Protein AF-A0A2V8KAS1-F1 (afdb_monomer_lite)

pLDDT: mean 92.09, std 8.6, range [49.62, 98.44]

Structure (mmCIF, N/CA/C/O backbone):
data_AF-A0A2V8KAS1-F1
#
_entry.id   AF-A0A2V8KAS1-F1
#
loop_
_atom_site.group_PDB
_atom_site.id
_atom_site.type_symbol
_atom_site.label_atom_id
_atom_site.label_alt_id
_atom_site.label_comp_id
_atom_site.label_asym_id
_atom_site.label_entity_id
_atom_site.label_seq_id
_atom_site.pdbx_PDB_ins_code
_atom_site.Cartn_x
_atom_site.Cartn_y
_atom_site.Cartn_z
_atom_site.occupancy
_atom_site.B_iso_or_equiv
_atom_site.auth_seq_id
_atom_site.auth_comp_id
_atom_site.auth_asym_id
_atom_site.auth_atom_id
_atom_site.pdbx_PDB_model_num
ATOM 1 N N . LEU A 1 1 ? -14.970 17.713 14.824 1.00 49.62 1 LEU A N 1
ATOM 2 C CA . LEU A 1 1 ? -14.750 16.256 14.703 1.00 49.62 1 LEU A CA 1
ATOM 3 C C . LEU A 1 1 ? -14.891 15.636 16.084 1.00 49.62 1 LEU A C 1
ATOM 5 O O . LEU A 1 1 ? -14.066 15.927 16.939 1.00 49.62 1 LEU A O 1
ATOM 9 N N . LYS A 1 2 ? -15.976 14.905 16.353 1.00 56.81 2 LYS A N 1
ATOM 10 C CA . LYS A 1 2 ? -16.208 14.299 17.671 1.00 56.81 2 LYS A CA 1
ATOM 11 C C . LYS A 1 2 ? -15.658 12.870 17.652 1.00 56.81 2 LYS A C 1
ATOM 13 O O . LYS A 1 2 ? -16.239 12.015 17.001 1.00 56.81 2 LYS A O 1
ATOM 18 N N . ASP A 1 3 ? -14.544 12.690 18.356 1.00 82.12 3 ASP A N 1
ATOM 19 C CA . ASP A 1 3 ? -13.910 11.421 18.734 1.00 82.12 3 ASP A CA 1
ATOM 20 C C . ASP A 1 3 ? -13.271 10.575 17.597 1.00 82.12 3 ASP A C 1
ATOM 22 O O . ASP A 1 3 ? -13.917 9.693 17.020 1.00 82.12 3 ASP A O 1
ATOM 26 N N . PRO A 1 4 ? -11.981 10.812 17.270 1.00 78.38 4 PRO A N 1
ATOM 27 C CA . PRO A 1 4 ? -11.248 10.010 16.288 1.00 78.38 4 PRO A CA 1
ATOM 28 C C . PRO A 1 4 ? -11.065 8.545 16.713 1.00 78.38 4 PRO A C 1
ATOM 30 O O . PRO A 1 4 ? -10.928 7.683 15.845 1.00 78.38 4 PRO A O 1
ATOM 33 N N . GLU A 1 5 ? -11.103 8.239 18.013 1.00 84.31 5 GLU A N 1
ATOM 34 C CA . GLU A 1 5 ? -11.006 6.864 18.510 1.00 84.31 5 GLU A CA 1
ATOM 35 C C . GLU A 1 5 ? -12.293 6.091 18.224 1.00 84.31 5 GLU A C 1
ATOM 37 O O . GLU A 1 5 ? -12.274 4.935 17.802 1.00 84.31 5 GLU A O 1
ATOM 42 N N . ARG A 1 6 ? -13.444 6.749 18.352 1.00 88.75 6 ARG A N 1
ATOM 43 C CA . ARG A 1 6 ? -14.717 6.139 17.967 1.00 88.75 6 ARG A CA 1
ATOM 44 C C . ARG A 1 6 ? -14.834 5.939 16.457 1.00 88.75 6 ARG A C 1
ATOM 46 O O . ARG A 1 6 ? -15.358 4.916 16.017 1.00 88.75 6 ARG A O 1
ATOM 53 N N . ALA A 1 7 ? -14.319 6.881 15.667 1.00 90.00 7 ALA A N 1
ATOM 54 C CA . ALA A 1 7 ? -14.293 6.758 14.212 1.00 90.00 7 ALA A CA 1
ATOM 55 C C . ALA A 1 7 ? -13.442 5.559 13.762 1.00 90.00 7 ALA A C 1
ATOM 57 O O . ALA A 1 7 ? -13.903 4.758 12.949 1.00 90.00 7 ALA A O 1
ATOM 58 N N . ILE A 1 8 ? -12.242 5.378 14.333 1.00 94.06 8 ILE A N 1
ATOM 59 C CA . ILE A 1 8 ? -11.385 4.245 13.965 1.00 94.06 8 ILE A CA 1
ATOM 60 C C . ILE A 1 8 ? -12.030 2.899 14.317 1.00 94.06 8 ILE A C 1
ATOM 62 O O . ILE A 1 8 ? -11.915 1.964 13.532 1.00 94.06 8 ILE A O 1
ATOM 66 N N . GLN A 1 9 ? -12.776 2.789 15.422 1.00 94.31 9 GLN A N 1
ATOM 67 C CA . GLN A 1 9 ? -13.483 1.544 15.762 1.00 94.31 9 GLN A CA 1
ATOM 68 C C . GLN A 1 9 ? -14.560 1.179 14.730 1.00 94.31 9 GLN A C 1
ATOM 70 O O . GLN A 1 9 ? -14.667 0.018 14.332 1.00 94.31 9 GLN A O 1
ATOM 75 N N . LEU A 1 10 ? -15.322 2.164 14.244 1.00 95.75 10 LEU A N 1
ATOM 76 C CA . LEU A 1 10 ? -16.313 1.947 13.185 1.00 95.75 10 LEU A CA 1
ATOM 77 C C . LEU A 1 10 ? -15.648 1.536 11.866 1.00 95.75 10 LEU A C 1
ATOM 79 O O . LEU A 1 10 ? -16.114 0.605 11.205 1.00 95.75 10 LEU A O 1
ATOM 83 N N . PHE A 1 11 ? -14.531 2.175 11.507 1.00 96.88 11 PHE A N 1
ATOM 84 C CA . PHE A 1 11 ? -13.775 1.785 10.320 1.00 96.88 11 PHE A CA 1
ATOM 85 C C . PHE A 1 11 ? -13.161 0.389 10.454 1.00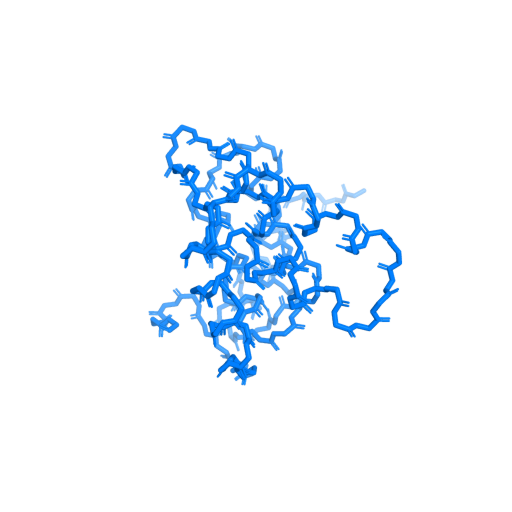 96.88 11 PHE A C 1
ATOM 87 O O . PHE A 1 11 ? -13.221 -0.370 9.494 1.00 96.88 11 PHE A O 1
ATOM 94 N N . LYS A 1 12 ? -12.661 -0.012 11.631 1.00 96.75 12 LYS A N 1
ATOM 95 C CA . LYS A 1 12 ? -12.182 -1.387 11.858 1.00 96.75 12 LYS A CA 1
ATOM 96 C C . LYS A 1 12 ? -13.307 -2.404 11.677 1.00 96.75 12 LYS A C 1
ATOM 98 O O . LYS A 1 12 ? -13.121 -3.376 10.956 1.00 96.75 12 LYS A O 1
ATOM 103 N N . ALA A 1 13 ? -14.487 -2.152 12.245 1.00 96.62 13 ALA A N 1
ATOM 104 C CA . ALA A 1 13 ? -15.636 -3.047 12.100 1.00 96.62 13 ALA A CA 1
ATOM 105 C C . ALA A 1 13 ? -16.103 -3.198 10.638 1.00 96.62 13 ALA A C 1
ATOM 107 O O . ALA A 1 13 ? -16.447 -4.299 10.206 1.00 96.62 13 ALA A O 1
ATOM 108 N N . SER A 1 14 ? -16.102 -2.105 9.868 1.00 97.31 14 SER A N 1
ATOM 109 C CA . SER A 1 14 ? -16.427 -2.127 8.435 1.00 97.31 14 SER A CA 1
ATOM 110 C C . SER A 1 14 ? -15.323 -2.803 7.610 1.00 97.31 14 SER A C 1
ATOM 112 O O . SER A 1 14 ? -15.583 -3.664 6.771 1.00 97.31 14 SER A O 1
ATOM 114 N N . GLY A 1 15 ? -14.062 -2.474 7.887 1.00 97.12 15 GLY A N 1
ATOM 115 C CA . GLY A 1 15 ? -12.914 -3.007 7.167 1.00 97.12 15 GLY A CA 1
ATOM 116 C C . GLY A 1 15 ? -12.689 -4.505 7.402 1.00 97.12 15 GLY A C 1
ATOM 117 O O . GLY A 1 15 ? -12.310 -5.207 6.466 1.00 97.12 15 GLY A O 1
ATOM 118 N N . SER A 1 16 ? -13.000 -5.024 8.595 1.00 96.88 16 SER A N 1
ATOM 119 C CA . SER A 1 16 ? -13.017 -6.470 8.883 1.00 96.88 16 SER A CA 1
ATOM 120 C C . SER A 1 16 ? -14.071 -7.237 8.075 1.00 96.88 16 SER A C 1
ATOM 122 O O . SER A 1 16 ? -13.983 -8.451 7.936 1.00 96.88 16 SER A O 1
ATOM 124 N N . GLN A 1 17 ? -15.055 -6.546 7.496 1.00 96.44 17 GLN A N 1
ATOM 125 C CA . GLN A 1 17 ? -16.031 -7.133 6.573 1.00 96.44 17 GLN A CA 1
ATOM 126 C C . GLN A 1 17 ? -15.617 -6.987 5.101 1.00 96.44 17 GLN A C 1
ATOM 128 O O . GLN A 1 17 ? -16.409 -7.286 4.212 1.00 96.44 17 GLN A O 1
ATOM 133 N N . GLY A 1 18 ? -14.385 -6.543 4.832 1.00 96.81 18 GLY A N 1
ATOM 134 C CA . GLY A 1 18 ? -13.853 -6.420 3.476 1.00 96.81 18 GLY A CA 1
ATOM 135 C C . GLY A 1 18 ? -14.079 -5.053 2.829 1.00 96.81 18 GLY A C 1
ATOM 136 O O . GLY A 1 18 ? -13.823 -4.907 1.642 1.00 96.81 18 GLY A O 1
ATOM 137 N N . ASN A 1 19 ? -14.543 -4.033 3.559 1.00 98.06 19 ASN A N 1
ATOM 138 C CA . ASN A 1 19 ? -14.726 -2.700 2.979 1.00 98.06 19 ASN A CA 1
ATOM 139 C C . ASN A 1 19 ? -13.369 -2.011 2.713 1.00 98.06 19 ASN A C 1
ATOM 141 O O . ASN A 1 19 ? -12.677 -1.620 3.656 1.00 98.06 19 ASN A O 1
ATOM 145 N N . ALA A 1 20 ? -13.003 -1.850 1.437 1.00 97.69 20 ALA A N 1
ATOM 146 C CA . ALA A 1 20 ? -11.707 -1.306 1.020 1.00 97.69 20 ALA A CA 1
ATOM 147 C C . ALA A 1 20 ? -11.445 0.130 1.511 1.00 97.69 20 ALA A C 1
ATOM 149 O O . ALA A 1 20 ? -10.327 0.427 1.939 1.00 97.69 20 ALA A O 1
ATOM 150 N N . ASP A 1 21 ? -12.454 1.004 1.500 1.00 97.75 21 ASP A N 1
ATOM 151 C CA . ASP A 1 21 ? -12.312 2.396 1.947 1.00 97.75 21 ASP A CA 1
ATOM 152 C C . ASP A 1 21 ? -12.056 2.456 3.453 1.00 97.75 21 ASP A C 1
ATOM 154 O O . ASP A 1 21 ? -11.146 3.135 3.926 1.00 97.75 21 ASP A O 1
ATOM 158 N N . ALA A 1 22 ? -12.811 1.679 4.227 1.00 97.81 22 ALA A N 1
ATOM 159 C CA . ALA A 1 22 ? -12.614 1.565 5.662 1.00 97.81 22 ALA A CA 1
ATOM 160 C C . ALA A 1 22 ? -11.229 0.993 5.990 1.00 97.81 22 ALA A C 1
ATOM 162 O O . ALA A 1 22 ? -10.554 1.508 6.876 1.00 97.81 22 ALA A O 1
ATOM 163 N N . GLN A 1 23 ? -10.763 -0.014 5.246 1.00 98.44 23 GLN A N 1
ATOM 164 C CA . GLN A 1 23 ? -9.403 -0.538 5.389 1.00 98.44 23 GLN A CA 1
ATOM 165 C C . GLN A 1 23 ? -8.339 0.524 5.087 1.00 98.44 23 GLN A C 1
ATOM 167 O O . GLN A 1 23 ? -7.365 0.631 5.832 1.00 98.44 23 GLN A O 1
ATOM 172 N N . PHE A 1 24 ? -8.536 1.350 4.055 1.00 98.31 24 PHE A N 1
ATOM 173 C CA . PHE A 1 24 ? -7.656 2.482 3.763 1.00 98.31 24 PHE A CA 1
ATOM 174 C C . PHE A 1 24 ? -7.627 3.495 4.917 1.00 98.31 24 PHE A C 1
ATOM 176 O O . PHE A 1 24 ? -6.549 3.911 5.355 1.00 98.31 24 PHE A O 1
ATOM 183 N N . TYR A 1 25 ? -8.789 3.862 5.462 1.00 97.56 25 TYR A N 1
ATOM 184 C CA . TYR A 1 25 ? -8.871 4.773 6.605 1.00 97.56 25 TYR A CA 1
ATOM 185 C C . TYR A 1 25 ? -8.204 4.199 7.856 1.00 97.56 25 TYR A C 1
ATOM 187 O O . TYR A 1 25 ? -7.494 4.923 8.553 1.00 97.56 25 TYR A O 1
ATOM 195 N N . VAL A 1 26 ? -8.363 2.900 8.128 1.00 97.50 26 VAL A N 1
ATOM 196 C CA . VAL A 1 26 ? -7.668 2.251 9.247 1.00 97.50 26 VAL A CA 1
ATOM 197 C C . VAL A 1 26 ? -6.160 2.250 9.016 1.00 97.50 26 VAL A C 1
ATOM 199 O O . VAL A 1 26 ? -5.393 2.642 9.895 1.00 97.50 26 VAL A O 1
ATOM 202 N N . GLY A 1 27 ? -5.729 1.852 7.823 1.00 97.25 27 GLY A N 1
ATOM 203 C CA . GLY A 1 27 ? -4.319 1.763 7.479 1.00 97.25 27 GLY A CA 1
ATOM 204 C C . GLY A 1 27 ? -3.601 3.110 7.546 1.00 97.25 27 GLY A C 1
ATOM 205 O O . GLY A 1 27 ? -2.556 3.224 8.186 1.00 97.25 27 GLY A O 1
ATOM 206 N N . SER A 1 28 ? -4.195 4.157 6.969 1.00 96.56 28 SER A N 1
ATOM 207 C CA . SER A 1 28 ? -3.657 5.523 7.026 1.00 96.56 28 SER A CA 1
ATOM 208 C C . SER A 1 28 ? -3.613 6.081 8.452 1.00 96.56 28 SER A C 1
ATOM 210 O O . SER A 1 28 ? -2.631 6.730 8.817 1.00 96.56 28 SER A O 1
ATOM 212 N N . TYR A 1 29 ? -4.618 5.778 9.282 1.00 95.62 29 TYR A N 1
ATOM 213 C CA . TYR A 1 29 ? -4.674 6.205 10.683 1.00 95.62 29 TYR A CA 1
ATOM 214 C C . TYR A 1 29 ? -3.518 5.661 11.530 1.00 95.62 29 TYR A C 1
ATOM 216 O O . TYR A 1 29 ? -3.036 6.357 12.425 1.00 95.62 29 TYR A O 1
ATOM 224 N N . TYR A 1 30 ? -3.068 4.433 11.266 1.00 95.31 30 TYR A N 1
ATOM 225 C CA . TYR A 1 30 ? -1.930 3.843 11.972 1.00 95.31 30 TYR A CA 1
ATOM 226 C C . TYR A 1 30 ? -0.581 4.211 11.336 1.00 95.31 30 TYR A C 1
ATOM 228 O O . TYR A 1 30 ? 0.373 4.489 12.069 1.00 95.31 30 TYR A O 1
ATOM 236 N N . LEU A 1 31 ? -0.508 4.270 10.000 1.00 94.19 31 LEU A N 1
ATOM 237 C CA . LEU A 1 31 ? 0.738 4.490 9.262 1.00 94.19 31 LEU A CA 1
ATOM 238 C C . LEU A 1 31 ? 1.214 5.951 9.275 1.00 94.19 31 LEU A C 1
ATOM 240 O O . LEU A 1 31 ? 2.365 6.201 9.612 1.00 94.19 31 LEU A O 1
ATOM 244 N N . LEU A 1 32 ? 0.372 6.918 8.894 1.00 90.44 32 LEU A N 1
ATOM 245 C CA . LEU A 1 32 ? 0.795 8.313 8.676 1.00 90.44 32 LEU A CA 1
ATOM 246 C C . LEU A 1 32 ? 1.313 9.020 9.943 1.00 90.44 32 LEU A C 1
ATOM 248 O O . LEU A 1 32 ? 2.306 9.740 9.844 1.00 90.44 32 LEU A O 1
ATOM 252 N N . PRO A 1 33 ? 0.718 8.817 11.137 1.00 91.50 33 PRO A N 1
ATOM 253 C CA . PRO A 1 33 ? 1.296 9.308 12.386 1.00 91.50 33 PRO A CA 1
ATOM 254 C C . PRO A 1 33 ? 2.341 8.353 12.991 1.00 91.50 33 PRO A C 1
ATOM 256 O O . PRO A 1 33 ? 2.729 8.555 14.139 1.00 91.50 33 PRO A O 1
ATOM 259 N N . LEU A 1 34 ? 2.759 7.304 12.265 1.00 88.44 34 LEU A N 1
ATOM 260 C CA . LEU A 1 34 ? 3.715 6.279 12.708 1.00 88.44 34 LEU A CA 1
ATOM 261 C C . LEU A 1 34 ? 3.353 5.654 14.067 1.00 88.44 34 LEU A C 1
ATOM 263 O O . LEU A 1 34 ? 4.224 5.371 14.887 1.00 88.44 34 LEU A O 1
ATOM 267 N N . ARG A 1 35 ? 2.055 5.449 14.316 1.00 88.81 35 ARG A N 1
ATOM 268 C CA . ARG A 1 35 ? 1.551 4.855 15.566 1.00 88.81 35 ARG A CA 1
ATOM 269 C C . ARG A 1 35 ? 1.824 3.363 15.621 1.00 88.81 35 ARG A C 1
ATOM 271 O O . ARG A 1 35 ? 2.273 2.858 16.640 1.00 88.81 35 ARG A O 1
ATOM 278 N N . ASP A 1 36 ? 1.522 2.690 14.517 1.00 94.69 36 ASP A N 1
ATOM 279 C CA . ASP A 1 36 ? 1.806 1.278 14.304 1.00 94.69 36 ASP A CA 1
ATOM 280 C C . ASP A 1 36 ? 1.964 1.050 12.799 1.00 94.69 36 ASP A C 1
ATOM 282 O O . ASP A 1 36 ? 0.998 0.915 12.046 1.00 94.69 36 ASP A O 1
ATOM 286 N N . VAL A 1 37 ? 3.210 1.100 12.338 1.00 94.94 37 VAL A N 1
ATOM 287 C CA . VAL A 1 37 ? 3.529 1.018 10.909 1.00 94.94 37 VAL A CA 1
ATOM 288 C C . VAL A 1 37 ? 3.124 -0.335 10.329 1.00 94.94 37 VAL A C 1
ATOM 290 O O . VAL A 1 37 ? 2.633 -0.389 9.202 1.00 94.94 37 VAL A O 1
ATOM 293 N N . LEU A 1 38 ? 3.322 -1.420 11.080 1.00 94.81 38 LEU A N 1
ATOM 294 C CA . LEU A 1 38 ? 3.039 -2.771 10.607 1.00 94.81 38 LEU A CA 1
ATOM 295 C C . LEU A 1 38 ? 1.541 -3.016 10.488 1.00 94.81 38 LEU A C 1
ATOM 297 O O . LEU A 1 38 ? 1.086 -3.509 9.454 1.00 94.81 38 LEU A O 1
ATOM 301 N N . GLU A 1 39 ? 0.773 -2.624 11.503 1.00 95.00 39 GLU A N 1
ATOM 302 C CA . GLU A 1 39 ? -0.684 -2.695 11.443 1.00 95.00 39 GLU A CA 1
ATOM 303 C C . GLU A 1 39 ? -1.201 -1.802 10.306 1.00 95.00 39 GLU A C 1
ATOM 305 O O . GLU A 1 39 ? -1.966 -2.256 9.456 1.00 95.00 39 GLU A O 1
ATOM 310 N N . GLY A 1 40 ? -0.708 -0.564 10.201 1.00 96.56 40 GLY A N 1
ATOM 311 C CA . GLY A 1 40 ? -1.069 0.347 9.116 1.00 96.56 40 GLY A CA 1
ATOM 312 C C . GLY A 1 40 ? -0.820 -0.247 7.726 1.00 96.56 40 GLY A C 1
ATOM 313 O O . GLY A 1 40 ? -1.718 -0.264 6.881 1.00 96.56 40 GLY A O 1
ATOM 314 N N . ALA A 1 41 ? 0.368 -0.813 7.502 1.00 96.56 41 ALA A N 1
ATOM 315 C CA . ALA A 1 41 ? 0.734 -1.459 6.245 1.00 96.56 41 ALA A CA 1
ATOM 316 C C . ALA A 1 41 ? -0.110 -2.710 5.951 1.00 96.56 41 ALA A C 1
ATOM 318 O O . ALA A 1 41 ? -0.439 -2.964 4.793 1.00 96.56 41 ALA A O 1
ATOM 319 N N . LYS A 1 42 ? -0.501 -3.478 6.976 1.00 96.38 42 LYS A N 1
ATOM 320 C CA . LYS A 1 42 ? -1.393 -4.638 6.831 1.00 96.38 42 LYS A CA 1
ATOM 321 C C . LYS A 1 42 ? -2.772 -4.222 6.315 1.00 96.38 42 LYS A C 1
ATOM 323 O O . LYS A 1 42 ? -3.265 -4.813 5.357 1.00 96.38 42 LYS A O 1
ATOM 328 N N . TRP A 1 43 ? -3.372 -3.196 6.914 1.00 98.12 43 TRP A N 1
ATOM 329 C CA . TRP A 1 43 ? -4.675 -2.672 6.492 1.00 98.12 43 TRP A CA 1
ATOM 330 C C . TRP A 1 43 ? -4.622 -2.022 5.106 1.00 98.12 43 TRP A C 1
ATOM 332 O O . TRP A 1 43 ? -5.500 -2.258 4.277 1.00 98.12 43 TRP A O 1
ATOM 342 N N . LEU A 1 44 ? -3.559 -1.268 4.809 1.00 98.06 44 LEU A N 1
ATOM 343 C CA . LEU A 1 44 ? -3.358 -0.723 3.466 1.00 98.06 44 LEU A CA 1
ATOM 344 C C . LEU A 1 44 ? -3.163 -1.818 2.425 1.00 98.06 44 LEU A C 1
ATOM 346 O O . LEU A 1 44 ? -3.679 -1.680 1.324 1.00 98.06 44 LEU A O 1
ATOM 350 N N . ARG A 1 45 ? -2.471 -2.913 2.758 1.00 97.94 45 ARG A N 1
ATOM 351 C CA . ARG A 1 45 ? -2.298 -4.041 1.839 1.00 97.94 45 ARG A CA 1
ATOM 352 C C . ARG A 1 45 ? -3.628 -4.635 1.413 1.00 97.94 45 ARG A C 1
ATOM 354 O O . ARG A 1 45 ? -3.837 -4.786 0.218 1.00 97.94 45 ARG A O 1
ATOM 361 N N . VAL A 1 46 ? -4.535 -4.929 2.341 1.00 98.12 46 VAL A N 1
ATOM 362 C CA . VAL A 1 46 ? -5.833 -5.500 1.949 1.00 98.12 46 VAL A CA 1
ATOM 363 C C . VAL A 1 46 ? -6.684 -4.518 1.141 1.00 98.12 46 VAL A C 1
ATOM 365 O O . VAL A 1 46 ? -7.306 -4.928 0.169 1.00 98.12 46 VAL A O 1
ATOM 368 N N . SER A 1 47 ? -6.620 -3.216 1.431 1.00 98.44 47 SER A N 1
ATOM 369 C CA . SER A 1 47 ? -7.281 -2.192 0.608 1.00 98.44 47 SER A CA 1
ATOM 370 C C . SER A 1 47 ? -6.658 -2.072 -0.797 1.00 98.44 47 SER A C 1
ATOM 372 O O . SER A 1 47 ? -7.363 -2.006 -1.807 1.00 98.44 47 SER A O 1
ATOM 374 N N . ALA A 1 48 ? -5.327 -2.115 -0.887 1.00 98.19 48 ALA A N 1
ATOM 375 C CA . ALA A 1 48 ? -4.577 -2.045 -2.139 1.00 98.19 48 ALA A CA 1
ATOM 376 C C . ALA A 1 48 ? -4.830 -3.268 -3.036 1.00 98.19 48 ALA A C 1
ATOM 378 O O . ALA A 1 48 ? -5.009 -3.119 -4.246 1.00 98.19 48 ALA A O 1
ATOM 379 N N . GLU A 1 49 ? -4.918 -4.461 -2.441 1.00 98.00 49 GLU A N 1
ATOM 380 C CA . GLU A 1 49 ? -5.286 -5.718 -3.108 1.00 98.00 49 GLU A CA 1
ATOM 381 C C . GLU A 1 49 ? -6.728 -5.710 -3.629 1.00 98.00 49 GLU A C 1
ATOM 383 O O . GLU A 1 49 ? -7.039 -6.413 -4.587 1.00 98.00 49 GLU A O 1
ATOM 388 N N . GLN A 1 50 ? -7.610 -4.886 -3.064 1.00 97.69 50 GLN A N 1
ATOM 389 C CA . GLN A 1 50 ? -8.955 -4.656 -3.600 1.00 97.69 50 GLN A CA 1
ATOM 390 C C . GLN A 1 50 ? -8.989 -3.653 -4.759 1.00 97.69 50 GLN A C 1
ATOM 392 O O . GLN A 1 50 ? -10.007 -3.547 -5.440 1.00 97.69 50 GLN A O 1
ATOM 397 N N . GLY A 1 51 ? -7.884 -2.949 -5.018 1.00 96.44 51 GLY A N 1
ATOM 398 C CA . GLY A 1 51 ? -7.783 -1.951 -6.080 1.00 96.44 51 GLY A CA 1
ATOM 399 C C . GLY A 1 51 ? -7.971 -0.506 -5.633 1.00 96.44 51 GLY A C 1
ATOM 400 O O . GLY A 1 51 ? -8.177 0.350 -6.486 1.00 96.44 51 GLY A O 1
ATOM 401 N N . SER A 1 52 ? -7.890 -0.207 -4.332 1.00 96.81 52 SER A N 1
ATOM 402 C CA . SER A 1 52 ? -7.869 1.186 -3.873 1.00 96.81 52 SER A CA 1
ATOM 403 C C . SER A 1 52 ? -6.582 1.881 -4.329 1.00 96.81 52 SER A C 1
ATOM 405 O O . SER A 1 52 ? -5.499 1.597 -3.812 1.00 96.81 52 SER A O 1
ATOM 407 N N . THR A 1 53 ? -6.700 2.812 -5.279 1.00 95.25 53 THR A N 1
ATOM 408 C CA . THR A 1 53 ? -5.581 3.602 -5.822 1.00 95.25 53 THR A CA 1
ATOM 409 C C . THR A 1 53 ? -4.812 4.342 -4.725 1.00 95.25 53 THR A C 1
ATOM 411 O O . THR A 1 53 ? -3.579 4.335 -4.716 1.00 95.25 53 THR A O 1
ATOM 414 N N . ASP A 1 54 ? -5.517 4.922 -3.750 1.00 94.81 54 ASP A N 1
ATOM 415 C CA . ASP A 1 54 ? -4.892 5.645 -2.637 1.00 94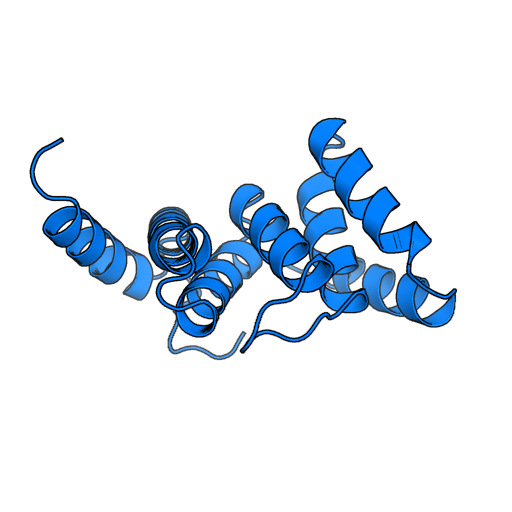.81 54 ASP A CA 1
ATOM 416 C C . ASP A 1 54 ? -4.133 4.707 -1.691 1.00 94.81 54 ASP A C 1
ATOM 418 O O . ASP A 1 54 ? -3.033 5.036 -1.235 1.00 94.81 54 ASP A O 1
ATOM 422 N N . ALA A 1 55 ? -4.669 3.510 -1.431 1.00 97.38 55 ALA A N 1
ATOM 423 C CA . ALA A 1 55 ? -3.97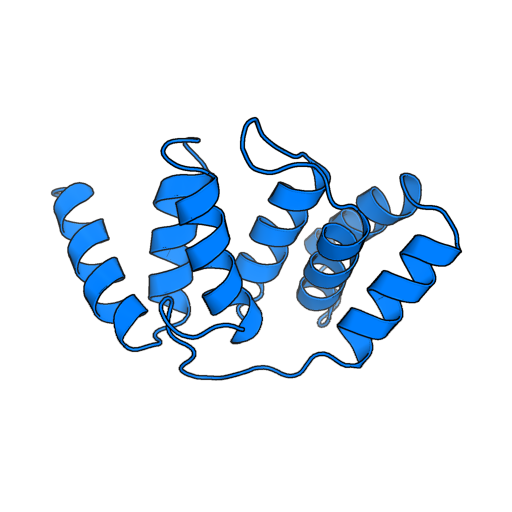1 2.507 -0.636 1.00 97.38 55 ALA A CA 1
ATOM 424 C C . ALA A 1 55 ? -2.736 1.960 -1.361 1.00 97.38 55 ALA A C 1
ATOM 426 O O . ALA A 1 55 ? -1.684 1.815 -0.738 1.00 97.38 55 ALA A O 1
ATOM 427 N N . GLN A 1 56 ? -2.835 1.705 -2.670 1.00 97.69 56 GLN A N 1
ATOM 428 C CA . GLN A 1 56 ? -1.703 1.297 -3.506 1.00 97.69 56 GLN A CA 1
ATOM 429 C C . GLN A 1 56 ? -0.598 2.359 -3.476 1.00 97.69 56 GLN A C 1
ATOM 431 O O . GLN A 1 56 ? 0.563 2.044 -3.215 1.00 97.69 56 GLN A O 1
ATOM 436 N N . TRP A 1 57 ? -0.949 3.635 -3.651 1.00 95.81 57 TRP A N 1
ATOM 437 C CA . TRP A 1 57 ? 0.024 4.719 -3.578 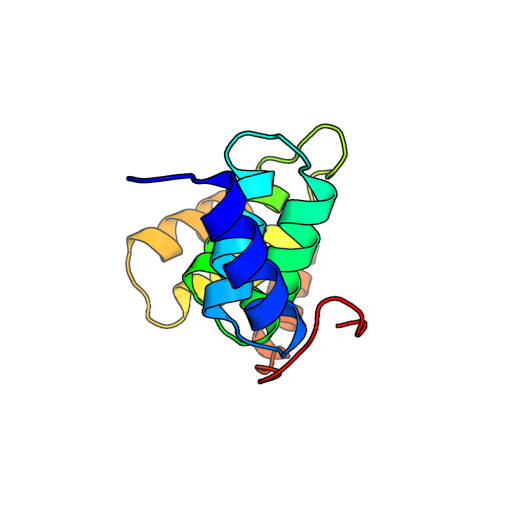1.00 95.81 57 TRP A CA 1
ATOM 438 C C . TRP A 1 57 ? 0.700 4.802 -2.205 1.00 95.81 57 TRP A C 1
ATOM 440 O O . TRP A 1 57 ? 1.932 4.834 -2.121 1.00 95.81 57 TRP A O 1
ATOM 450 N N . LEU A 1 58 ? -0.088 4.804 -1.127 1.00 96.50 58 LEU A N 1
ATOM 451 C CA . LEU A 1 58 ? 0.433 4.988 0.225 1.00 96.50 58 LEU A CA 1
ATOM 452 C C . LEU A 1 58 ? 1.292 3.798 0.678 1.00 96.50 58 LEU A C 1
ATOM 454 O O . LEU A 1 58 ? 2.358 3.994 1.262 1.00 96.50 58 LEU A O 1
ATOM 458 N N . LEU A 1 59 ? 0.874 2.572 0.358 1.00 97.38 59 LEU A N 1
ATOM 459 C CA . LEU A 1 59 ? 1.653 1.364 0.626 1.00 97.38 59 LEU A CA 1
ATOM 460 C C . LEU A 1 59 ? 2.955 1.346 -0.181 1.00 97.38 59 LEU A C 1
ATOM 462 O O . LEU A 1 59 ? 4.013 1.013 0.353 1.00 97.38 59 LEU A O 1
ATOM 466 N N . GLY A 1 60 ? 2.893 1.747 -1.452 1.00 96.69 60 GLY A N 1
ATOM 467 C CA . GLY A 1 60 ? 4.069 1.867 -2.302 1.00 96.69 60 GLY A CA 1
ATOM 468 C C . GLY A 1 60 ? 5.082 2.875 -1.755 1.00 96.69 60 GLY A C 1
ATOM 469 O O . GLY A 1 60 ? 6.275 2.579 -1.679 1.00 96.69 60 GLY A O 1
ATOM 470 N N . LYS A 1 61 ? 4.607 4.033 -1.280 1.00 95.19 61 LYS A N 1
ATOM 471 C CA . LYS A 1 61 ? 5.442 5.022 -0.585 1.00 95.19 61 LYS A CA 1
ATOM 472 C C . LYS A 1 61 ? 6.069 4.468 0.693 1.00 95.19 61 LYS A C 1
ATOM 474 O O . LYS A 1 61 ? 7.268 4.649 0.897 1.00 95.19 61 LYS A O 1
ATOM 479 N N . ALA A 1 62 ? 5.290 3.763 1.514 1.00 95.88 62 ALA A N 1
ATOM 480 C CA . ALA A 1 62 ? 5.778 3.166 2.755 1.00 95.88 62 ALA A CA 1
ATOM 481 C C . ALA A 1 62 ? 6.928 2.176 2.498 1.00 95.88 62 ALA A C 1
ATOM 483 O O . ALA A 1 62 ? 7.931 2.197 3.208 1.00 95.88 62 ALA A O 1
ATOM 484 N N . TYR A 1 63 ? 6.827 1.367 1.438 1.00 96.75 63 TYR A N 1
ATOM 485 C CA . TYR A 1 63 ? 7.903 0.466 1.018 1.00 96.75 63 TYR A CA 1
ATOM 486 C C . TYR A 1 63 ? 9.114 1.176 0.411 1.00 96.75 63 TYR A C 1
ATOM 488 O O . TYR A 1 63 ? 10.231 0.673 0.531 1.00 96.75 63 TYR A O 1
ATOM 496 N N . LEU A 1 64 ? 8.921 2.324 -0.239 1.00 93.94 64 LEU A N 1
ATOM 497 C CA . LEU A 1 64 ? 10.020 3.097 -0.816 1.00 93.94 64 LEU A CA 1
ATOM 498 C C . LEU A 1 64 ? 10.854 3.787 0.269 1.00 93.94 64 LEU A C 1
ATOM 500 O O . LEU A 1 64 ? 12.084 3.765 0.235 1.00 93.94 64 LEU A O 1
ATOM 504 N N . GLU A 1 65 ? 10.175 4.414 1.226 1.00 92.44 65 GLU A N 1
ATOM 505 C CA . GLU A 1 65 ? 10.796 5.187 2.302 1.00 92.44 65 GLU A CA 1
ATOM 506 C C . GLU A 1 65 ? 11.340 4.266 3.400 1.00 92.44 65 GLU A C 1
ATOM 508 O O . GLU A 1 65 ? 12.449 4.489 3.903 1.00 92.44 65 GLU A O 1
ATOM 513 N N . GLY A 1 66 ? 10.611 3.185 3.691 1.00 92.69 66 GLY A N 1
ATOM 514 C CA . GLY A 1 66 ? 10.855 2.299 4.819 1.00 92.69 66 GLY A CA 1
ATOM 515 C C . GLY A 1 66 ? 10.567 2.976 6.161 1.00 92.69 66 GLY A C 1
ATOM 516 O O . GLY A 1 66 ? 10.440 4.193 6.275 1.00 92.69 66 GLY A O 1
ATOM 517 N N . ALA A 1 67 ? 10.487 2.170 7.208 1.00 91.44 67 ALA A N 1
ATOM 518 C CA . ALA A 1 67 ? 10.342 2.596 8.592 1.00 91.44 67 ALA A CA 1
ATOM 519 C C . ALA A 1 67 ? 10.958 1.536 9.517 1.00 91.44 67 ALA A C 1
ATOM 521 O O . ALA A 1 67 ? 11.359 0.466 9.060 1.00 91.44 67 ALA A O 1
ATOM 522 N N . LYS A 1 68 ? 11.029 1.829 10.823 1.00 83.56 68 LYS A N 1
ATOM 523 C CA . LYS A 1 68 ? 11.683 0.972 11.829 1.00 83.56 68 LYS A CA 1
ATOM 524 C C . LYS A 1 68 ? 11.303 -0.511 11.702 1.00 83.56 68 LYS A C 1
ATOM 526 O O . LYS A 1 68 ? 12.190 -1.355 11.672 1.00 83.56 68 LYS A O 1
ATOM 531 N N . ASP A 1 69 ? 10.008 -0.792 11.570 1.00 89.81 69 ASP A N 1
ATOM 532 C CA . ASP A 1 69 ? 9.465 -2.155 11.514 1.00 89.81 69 ASP A CA 1
ATOM 533 C C . ASP A 1 69 ? 8.966 -2.547 10.110 1.00 89.81 69 ASP A C 1
ATOM 535 O O . ASP A 1 69 ? 8.425 -3.630 9.916 1.00 89.81 69 ASP A O 1
ATOM 539 N N . LEU A 1 70 ? 9.174 -1.687 9.108 1.00 95.12 70 LEU A N 1
ATOM 540 C CA . LEU A 1 70 ? 8.828 -1.939 7.709 1.00 95.12 70 LEU A CA 1
ATOM 541 C C . LEU A 1 70 ? 10.047 -1.630 6.831 1.00 95.12 70 LEU A C 1
ATOM 543 O O . LEU A 1 70 ? 10.213 -0.490 6.393 1.00 95.12 70 LEU A O 1
ATOM 547 N N . PRO A 1 71 ? 10.927 -2.614 6.581 1.00 95.44 71 PRO A N 1
ATOM 548 C CA . PRO A 1 71 ? 12.101 -2.413 5.746 1.00 95.44 71 PRO A CA 1
ATOM 549 C C . PRO A 1 71 ? 11.729 -1.922 4.347 1.00 95.44 71 PRO A C 1
ATOM 551 O O . PRO A 1 71 ? 10.657 -2.239 3.824 1.00 95.44 71 PRO A O 1
ATOM 554 N N . ARG A 1 72 ? 12.653 -1.191 3.718 1.00 95.06 72 ARG A N 1
ATOM 555 C CA . ARG A 1 72 ? 12.493 -0.808 2.316 1.00 95.06 72 ARG A CA 1
ATOM 556 C C . ARG A 1 72 ? 12.366 -2.047 1.439 1.00 95.06 72 ARG A C 1
ATOM 558 O O . ARG A 1 72 ? 13.184 -2.959 1.530 1.00 95.06 72 ARG A O 1
ATOM 565 N N . ASP A 1 73 ? 11.396 -2.019 0.537 1.00 96.12 73 ASP A N 1
ATOM 566 C CA . ASP A 1 73 ? 11.243 -3.007 -0.526 1.00 96.12 73 ASP A CA 1
ATOM 567 C C . ASP A 1 73 ? 10.959 -2.271 -1.842 1.00 96.12 73 ASP A C 1
ATOM 569 O O . ASP A 1 73 ? 9.802 -2.011 -2.182 1.00 96.12 73 ASP A O 1
ATOM 573 N N . PRO A 1 74 ? 12.010 -1.913 -2.603 1.00 94.62 74 PRO A N 1
ATOM 574 C CA . PRO A 1 74 ? 11.854 -1.196 -3.864 1.00 94.62 74 PRO A CA 1
ATOM 575 C C . PRO A 1 74 ? 10.989 -1.938 -4.892 1.00 94.62 74 PRO A C 1
ATOM 577 O O . PRO A 1 74 ? 10.338 -1.300 -5.714 1.00 94.62 74 PRO A O 1
ATOM 580 N N . VAL A 1 75 ? 10.942 -3.276 -4.847 1.00 96.38 75 VAL A N 1
ATOM 581 C CA . VAL A 1 75 ? 10.136 -4.079 -5.779 1.00 96.38 75 VAL A CA 1
ATOM 582 C C . VAL A 1 75 ? 8.654 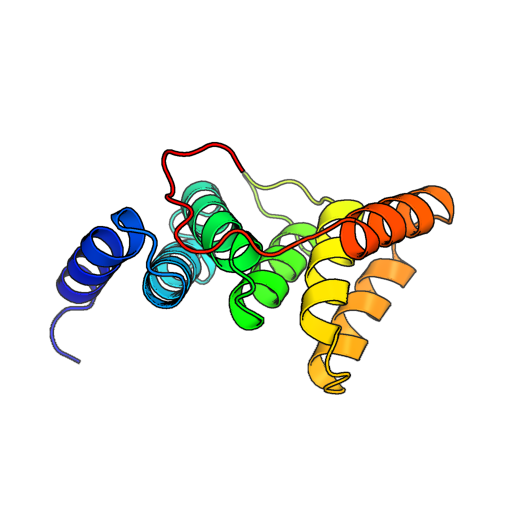-3.949 -5.447 1.00 96.38 75 VAL A C 1
ATOM 584 O O . VAL A 1 75 ? 7.852 -3.700 -6.347 1.00 96.38 75 VAL A O 1
ATOM 587 N N . GLN A 1 76 ? 8.287 -4.088 -4.169 1.00 96.81 76 GLN A N 1
ATOM 588 C CA . GLN A 1 76 ? 6.913 -3.852 -3.714 1.00 96.81 76 GLN A CA 1
ATOM 589 C C . GLN A 1 76 ? 6.507 -2.392 -3.926 1.00 96.81 76 GLN A C 1
ATOM 591 O O . GLN A 1 76 ? 5.415 -2.135 -4.424 1.00 96.81 76 GLN A O 1
ATOM 596 N N . ALA A 1 77 ? 7.394 -1.444 -3.612 1.00 96.62 77 ALA A N 1
ATOM 597 C CA . ALA A 1 77 ? 7.157 -0.024 -3.840 1.00 96.62 77 ALA A CA 1
ATOM 598 C C . ALA A 1 77 ? 6.802 0.256 -5.302 1.00 96.62 77 ALA A C 1
ATOM 600 O O . ALA A 1 77 ? 5.755 0.829 -5.591 1.00 96.62 77 ALA A O 1
ATOM 601 N N . TYR A 1 78 ? 7.643 -0.204 -6.227 1.00 95.81 78 TYR A N 1
ATOM 602 C CA . TYR A 1 78 ? 7.421 -0.032 -7.655 1.00 95.81 78 TYR A CA 1
ATOM 603 C C . TYR A 1 78 ? 6.115 -0.663 -8.129 1.00 95.81 78 TYR A C 1
ATOM 605 O O . TYR A 1 78 ? 5.345 -0.016 -8.833 1.00 95.81 78 TYR A O 1
ATOM 613 N N . MET A 1 79 ? 5.853 -1.907 -7.725 1.00 96.88 79 MET A N 1
ATOM 614 C CA . MET A 1 79 ? 4.646 -2.631 -8.115 1.00 96.88 79 MET A CA 1
ATOM 615 C C . MET A 1 79 ? 3.380 -1.872 -7.698 1.00 96.88 79 MET A C 1
ATOM 617 O O . MET A 1 79 ? 2.533 -1.592 -8.548 1.00 96.88 79 MET A O 1
ATOM 621 N N . TRP A 1 80 ? 3.288 -1.456 -6.432 1.00 97.81 80 TRP A N 1
ATOM 622 C CA . TRP A 1 80 ? 2.124 -0.729 -5.927 1.00 97.81 80 TRP A CA 1
ATOM 623 C C . TRP A 1 80 ? 1.979 0.667 -6.538 1.00 97.81 80 TRP A C 1
ATOM 625 O O . TRP A 1 80 ? 0.880 1.055 -6.929 1.00 97.81 80 TRP A O 1
ATOM 635 N N . LEU A 1 81 ? 3.080 1.409 -6.694 1.00 95.88 81 LEU A N 1
ATOM 636 C CA . LEU A 1 81 ? 3.050 2.738 -7.313 1.00 95.88 81 LEU A CA 1
ATOM 637 C C . LEU A 1 81 ? 2.681 2.672 -8.801 1.00 95.88 81 LEU A C 1
ATOM 639 O O . LEU A 1 81 ? 1.987 3.559 -9.297 1.00 95.88 81 LEU A O 1
ATOM 643 N N . ARG A 1 82 ? 3.103 1.621 -9.513 1.00 94.50 82 ARG A N 1
ATOM 644 C CA . ARG A 1 82 ? 2.730 1.392 -10.914 1.00 94.50 82 ARG A CA 1
ATOM 645 C C . ARG A 1 82 ? 1.247 1.051 -11.054 1.00 94.50 82 ARG A C 1
ATOM 647 O O . ARG A 1 82 ? 0.616 1.546 -11.982 1.00 94.50 82 ARG A O 1
ATOM 654 N N . LEU A 1 83 ? 0.685 0.261 -10.135 1.00 95.19 83 LEU A N 1
ATOM 655 C CA . LEU A 1 83 ? -0.757 -0.006 -10.095 1.00 95.19 83 LEU A CA 1
ATOM 656 C C . LEU A 1 83 ? -1.561 1.272 -9.817 1.00 95.19 83 LEU A C 1
ATOM 658 O O . LEU A 1 83 ? -2.510 1.552 -10.547 1.00 95.19 83 LEU A O 1
ATOM 662 N N . ALA A 1 84 ? -1.119 2.097 -8.863 1.00 94.88 84 ALA A N 1
ATOM 663 C CA . ALA A 1 84 ? -1.758 3.383 -8.576 1.00 94.88 84 ALA A CA 1
ATOM 664 C C . ALA A 1 84 ? -1.706 4.352 -9.776 1.00 94.88 84 ALA A C 1
ATOM 666 O O . ALA A 1 84 ? -2.607 5.161 -9.984 1.00 94.88 84 ALA A O 1
ATOM 667 N N . ALA A 1 85 ? -0.658 4.261 -10.598 1.00 91.31 85 ALA A N 1
ATOM 668 C CA . ALA A 1 85 ? -0.473 5.086 -11.788 1.00 91.31 85 ALA A CA 1
ATOM 669 C C . ALA A 1 85 ? -1.197 4.565 -13.044 1.00 91.31 85 ALA A C 1
ATOM 671 O O . ALA A 1 85 ? -0.996 5.136 -14.114 1.00 91.31 85 ALA A O 1
ATOM 672 N N . LYS A 1 86 ? -2.023 3.511 -12.957 1.00 80.81 86 LYS A N 1
ATOM 673 C CA . LYS A 1 86 ? -2.642 2.860 -14.128 1.00 80.81 86 LYS A CA 1
ATOM 674 C C . LYS A 1 86 ? -3.465 3.813 -15.008 1.00 80.81 86 LYS A C 1
ATOM 676 O O . LYS A 1 86 ? -3.401 3.694 -16.229 1.00 80.81 86 LYS A O 1
ATOM 681 N N . ASP A 1 87 ? -4.151 4.788 -14.412 1.00 76.31 87 ASP A N 1
ATOM 682 C CA . ASP A 1 87 ? -4.917 5.812 -15.144 1.00 76.31 87 ASP A CA 1
ATOM 683 C C . ASP A 1 87 ? -4.077 7.059 -15.503 1.00 76.31 87 ASP A C 1
ATOM 685 O O . ASP A 1 87 ? -4.604 8.078 -15.941 1.00 76.31 87 ASP A O 1
ATOM 689 N N . ASN A 1 88 ? -2.750 6.983 -15.342 1.00 67.44 88 ASN A N 1
ATOM 690 C CA . ASN A 1 88 ? -1.757 7.989 -15.735 1.00 67.44 88 ASN A CA 1
ATOM 691 C C . ASN A 1 88 ? -1.965 9.400 -15.160 1.00 67.44 88 ASN A C 1
ATOM 693 O O . ASN A 1 88 ? -1.533 10.385 -15.762 1.00 67.44 88 ASN A O 1
ATOM 697 N N . LEU A 1 89 ? -2.550 9.528 -13.966 1.00 77.00 89 LEU A N 1
ATOM 698 C CA . LEU A 1 89 ? -2.504 10.806 -13.257 1.00 77.00 89 LEU A CA 1
ATOM 699 C C . LEU A 1 89 ? -1.040 11.136 -12.933 1.00 77.00 89 LEU A C 1
ATOM 701 O O . LEU A 1 89 ? -0.341 10.364 -12.271 1.00 77.00 89 LEU A O 1
ATOM 705 N N . GLU A 1 90 ? -0.576 12.288 -13.417 1.00 79.06 90 GLU A N 1
ATOM 706 C CA . GLU A 1 90 ? 0.832 12.710 -13.387 1.00 79.06 90 GLU A CA 1
ATOM 707 C C . GLU A 1 90 ? 1.458 12.614 -11.985 1.00 79.06 90 GLU A C 1
ATOM 709 O O . GLU A 1 90 ? 2.616 12.216 -11.830 1.00 79.06 90 GLU A O 1
ATOM 714 N N . PHE A 1 91 ? 0.659 12.888 -10.950 1.00 79.94 91 PHE A N 1
ATOM 715 C CA . PHE A 1 91 ? 1.038 12.726 -9.549 1.00 79.94 91 PHE A CA 1
ATOM 716 C C . PHE A 1 91 ? 1.559 11.310 -9.223 1.00 79.94 91 PHE A C 1
ATOM 718 O O . PHE A 1 91 ? 2.634 11.173 -8.636 1.00 79.94 91 PHE A O 1
ATOM 725 N N . TYR A 1 92 ? 0.850 10.255 -9.639 1.00 82.88 92 TYR A N 1
ATOM 726 C CA . TYR A 1 92 ? 1.234 8.864 -9.368 1.00 82.88 92 TYR A CA 1
ATOM 727 C C . TYR A 1 92 ? 2.380 8.388 -10.274 1.00 82.88 92 TYR A C 1
ATOM 729 O O . TYR A 1 92 ? 3.235 7.613 -9.838 1.00 82.88 92 TYR A O 1
ATOM 737 N N . VAL A 1 93 ? 2.464 8.907 -11.506 1.00 81.31 93 VAL A N 1
ATOM 738 C CA . VAL A 1 93 ? 3.557 8.593 -12.448 1.00 81.31 93 VAL A CA 1
ATOM 739 C C . VAL A 1 93 ? 4.913 9.027 -11.888 1.00 81.31 93 VAL A C 1
ATOM 741 O O . VAL A 1 93 ? 5.896 8.284 -11.957 1.00 81.31 93 VAL A O 1
ATOM 744 N N . ASN A 1 94 ? 4.976 10.214 -11.282 1.00 84.44 94 ASN A N 1
ATOM 745 C CA . ASN A 1 94 ? 6.207 10.717 -10.674 1.00 84.44 94 ASN A CA 1
ATOM 746 C C . ASN A 1 94 ? 6.680 9.847 -9.499 1.00 84.44 94 ASN A C 1
ATOM 748 O O . ASN A 1 94 ? 7.887 9.702 -9.289 1.00 84.44 94 ASN A O 1
ATOM 752 N N . ALA A 1 95 ? 5.751 9.226 -8.767 1.00 78.62 95 ALA A N 1
ATOM 753 C CA . ALA A 1 95 ? 6.074 8.381 -7.625 1.00 78.62 95 ALA A CA 1
ATOM 754 C C . ALA A 1 95 ? 6.766 7.071 -8.041 1.00 78.62 95 ALA A C 1
ATOM 756 O O . ALA A 1 95 ? 7.825 6.754 -7.495 1.00 78.62 95 ALA A O 1
ATOM 757 N N . TYR A 1 96 ? 6.247 6.326 -9.028 1.00 83.38 96 TYR A N 1
ATOM 758 C CA . TYR A 1 96 ? 6.900 5.069 -9.430 1.00 83.38 96 TYR A CA 1
ATOM 759 C C . TYR A 1 96 ? 8.247 5.317 -10.132 1.00 83.38 96 TYR A C 1
ATOM 761 O O . TYR A 1 96 ? 9.192 4.564 -9.910 1.00 83.38 96 TYR A O 1
ATOM 769 N N . ARG A 1 97 ? 8.391 6.410 -10.900 1.00 87.12 97 ARG A N 1
ATOM 770 C CA . ARG A 1 97 ? 9.680 6.806 -11.504 1.00 87.12 97 ARG A CA 1
ATOM 771 C C . ARG A 1 97 ? 10.752 7.098 -10.454 1.00 87.12 97 ARG A C 1
ATOM 773 O O . ARG A 1 97 ? 11.935 6.844 -10.679 1.00 87.12 97 ARG A O 1
ATOM 780 N N . ALA A 1 98 ? 10.364 7.643 -9.300 1.00 84.69 98 ALA A N 1
ATOM 781 C CA . ALA A 1 98 ? 11.282 7.837 -8.180 1.00 84.69 98 ALA A CA 1
ATOM 782 C C . ALA A 1 98 ? 11.740 6.500 -7.568 1.00 84.69 98 ALA A C 1
ATOM 784 O O . ALA A 1 98 ? 12.888 6.404 -7.128 1.00 84.69 98 ALA A O 1
ATOM 785 N N . ALA A 1 99 ? 10.878 5.476 -7.579 1.00 86.38 99 ALA A N 1
ATOM 786 C CA . ALA A 1 99 ? 11.249 4.116 -7.20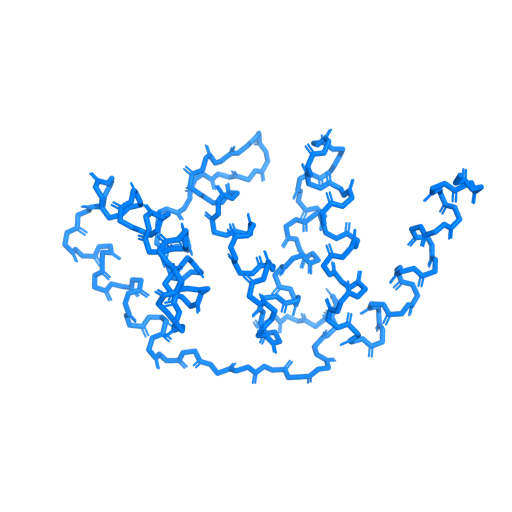1 1.00 86.38 99 ALA A CA 1
ATOM 787 C C . ALA A 1 99 ? 12.196 3.476 -8.232 1.00 86.38 99 ALA A C 1
ATOM 789 O O . ALA A 1 99 ? 13.242 2.967 -7.838 1.00 86.38 99 ALA A O 1
ATOM 790 N N . GLU A 1 100 ? 11.912 3.590 -9.538 1.00 88.75 100 GLU A N 1
ATOM 791 C CA . GLU A 1 100 ? 12.765 3.044 -10.615 1.00 88.75 100 GLU A CA 1
ATOM 792 C C . GLU A 1 100 ? 14.213 3.527 -10.530 1.00 88.75 100 GLU A C 1
ATOM 794 O O . GLU A 1 100 ? 15.138 2.739 -10.703 1.00 88.75 100 GLU A O 1
ATOM 799 N N . LYS A 1 101 ? 14.428 4.808 -10.206 1.00 89.81 101 LYS A N 1
ATOM 800 C CA . LYS A 1 101 ? 15.774 5.391 -10.060 1.00 89.81 101 LYS A CA 1
ATOM 801 C C . LYS A 1 101 ? 16.633 4.711 -8.989 1.00 89.81 101 LYS A C 1
ATOM 803 O O . LYS A 1 101 ? 17.849 4.870 -9.008 1.00 89.81 101 LYS A O 1
ATOM 808 N N . GLN A 1 102 ? 16.019 3.996 -8.048 1.00 86.69 102 GLN A N 1
ATOM 809 C CA . GLN A 1 102 ? 16.701 3.291 -6.959 1.00 86.69 102 GLN A CA 1
ATOM 810 C C . GLN A 1 102 ? 16.843 1.786 -7.232 1.00 86.69 102 GLN A C 1
ATOM 812 O O . GLN A 1 102 ? 17.328 1.050 -6.374 1.00 86.69 102 GLN A O 1
ATOM 817 N N . MET A 1 103 ? 16.405 1.317 -8.402 1.00 93.50 103 MET A N 1
ATOM 818 C CA . MET A 1 103 ? 16.295 -0.099 -8.728 1.00 93.50 103 MET A CA 1
ATOM 819 C C . MET A 1 103 ? 17.248 -0.498 -9.850 1.00 93.50 103 MET A C 1
ATOM 821 O O . MET A 1 103 ? 17.523 0.261 -10.775 1.00 93.50 103 MET A O 1
ATOM 825 N N . ASN A 1 104 ? 17.719 -1.741 -9.796 1.00 96.12 104 ASN A N 1
ATOM 826 C CA . ASN A 1 104 ? 18.389 -2.369 -10.930 1.00 96.12 104 ASN A CA 1
ATOM 827 C C . ASN A 1 104 ? 17.376 -3.004 -11.904 1.00 96.12 104 ASN A C 1
ATOM 829 O O . ASN A 1 104 ? 16.198 -3.184 -11.584 1.00 96.12 104 ASN A O 1
ATOM 833 N N . ALA A 1 105 ? 17.850 -3.402 -13.088 1.00 94.88 105 ALA A N 1
ATOM 834 C CA . ALA A 1 105 ? 17.005 -3.983 -14.135 1.00 94.88 105 ALA A CA 1
ATOM 835 C C . ALA A 1 105 ? 16.220 -5.228 -13.676 1.00 94.88 105 ALA A C 1
ATOM 837 O O . ALA A 1 105 ? 15.060 -5.395 -14.046 1.00 94.88 105 ALA A O 1
ATOM 838 N N . ALA A 1 106 ? 16.813 -6.080 -12.832 1.00 96.31 106 ALA A N 1
ATOM 839 C CA . ALA A 1 106 ? 16.143 -7.278 -12.326 1.00 96.31 106 ALA A CA 1
ATOM 840 C C . ALA A 1 106 ? 14.995 -6.931 -11.364 1.00 96.31 106 ALA A C 1
ATOM 842 O O . ALA A 1 106 ? 13.928 -7.545 -11.414 1.00 96.31 106 ALA A O 1
ATOM 843 N N . GLN A 1 107 ? 15.185 -5.923 -10.510 1.00 95.81 107 GLN A N 1
ATOM 844 C CA . GLN A 1 107 ? 14.142 -5.424 -9.617 1.00 95.81 107 GLN A CA 1
ATOM 845 C C . GLN A 1 107 ? 12.993 -4.788 -10.405 1.00 95.81 107 GLN A C 1
ATOM 847 O O . GLN A 1 107 ? 11.833 -5.060 -10.093 1.00 95.81 107 GLN A O 1
ATOM 852 N N . ILE A 1 108 ? 13.299 -3.992 -11.438 1.00 94.69 108 ILE A N 1
ATOM 853 C CA . ILE A 1 108 ? 12.286 -3.372 -12.309 1.00 94.69 108 ILE A CA 1
ATOM 854 C C . ILE A 1 108 ? 11.476 -4.458 -13.022 1.00 94.69 108 ILE A C 1
ATOM 856 O O . ILE A 1 108 ? 10.247 -4.441 -12.970 1.00 94.69 108 ILE A O 1
ATOM 860 N N . ALA A 1 109 ? 12.146 -5.449 -13.618 1.00 96.62 109 ALA A N 1
ATOM 861 C CA . ALA A 1 109 ? 11.482 -6.566 -14.287 1.00 96.62 109 ALA A CA 1
ATOM 862 C C . ALA A 1 109 ? 10.563 -7.341 -13.329 1.00 96.62 109 ALA A C 1
ATOM 864 O O . ALA A 1 109 ? 9.414 -7.629 -13.664 1.00 96.62 109 ALA A O 1
ATOM 865 N N . LYS A 1 110 ? 11.030 -7.618 -12.104 1.00 97.62 110 LYS A N 1
ATOM 866 C CA . LYS A 1 110 ? 10.230 -8.309 -11.085 1.00 97.62 110 LYS A CA 1
ATOM 867 C C . LYS A 1 110 ? 8.997 -7.502 -10.676 1.00 97.62 110 LYS A C 1
ATOM 869 O O . LYS A 1 110 ? 7.904 -8.054 -10.623 1.00 97.62 110 LYS A O 1
ATOM 874 N N . GLY A 1 111 ? 9.159 -6.213 -10.386 1.00 95.81 111 GLY A N 1
ATOM 875 C CA . GLY A 1 111 ? 8.043 -5.354 -9.991 1.00 95.81 111 GLY A CA 1
ATOM 876 C C . GLY A 1 111 ? 7.025 -5.162 -11.121 1.00 95.81 111 GLY A C 1
ATOM 877 O O . GLY A 1 111 ? 5.822 -5.191 -10.873 1.00 95.81 111 GLY A O 1
ATOM 878 N N . THR A 1 112 ? 7.504 -5.063 -12.365 1.00 95.19 112 THR A N 1
ATOM 879 C CA . THR A 1 112 ? 6.668 -5.005 -13.576 1.00 95.19 112 THR A CA 1
ATOM 880 C C . THR A 1 112 ? 5.827 -6.268 -13.710 1.00 95.19 112 THR A C 1
ATOM 882 O O . THR A 1 112 ? 4.606 -6.174 -13.788 1.00 95.19 112 THR A O 1
ATOM 885 N N . ALA A 1 113 ? 6.458 -7.443 -13.629 1.00 97.69 113 ALA A N 1
ATOM 886 C CA . ALA A 1 113 ? 5.767 -8.724 -13.725 1.00 97.69 113 ALA A CA 1
ATOM 887 C C . ALA A 1 113 ? 4.718 -8.911 -12.617 1.00 97.69 113 ALA A C 1
ATOM 889 O O . ALA A 1 113 ? 3.624 -9.401 -12.885 1.00 97.69 113 ALA A O 1
ATOM 890 N N . LEU A 1 114 ? 5.020 -8.492 -11.381 1.00 97.19 114 LEU A N 1
ATOM 891 C CA . LEU A 1 114 ? 4.056 -8.540 -10.277 1.00 97.19 114 LEU A CA 1
ATOM 892 C C . LEU A 1 114 ? 2.848 -7.629 -10.531 1.00 97.19 114 LEU A C 1
ATOM 894 O O . LEU A 1 114 ? 1.720 -8.050 -10.294 1.00 97.19 114 LEU A O 1
ATOM 898 N N . ALA A 1 115 ? 3.071 -6.408 -11.022 1.00 95.44 115 ALA A N 1
ATOM 899 C CA . ALA A 1 115 ? 1.992 -5.483 -11.364 1.00 95.44 115 ALA A CA 1
ATOM 900 C C . ALA A 1 115 ? 1.157 -5.976 -12.562 1.00 95.44 115 ALA A C 1
ATOM 902 O O . ALA A 1 115 ? -0.064 -5.870 -12.527 1.00 95.44 115 ALA A O 1
ATOM 903 N N . ASP A 1 116 ? 1.783 -6.558 -13.590 1.00 95.56 116 ASP A N 1
ATOM 904 C CA . ASP A 1 116 ? 1.076 -7.098 -14.763 1.00 95.56 116 ASP A CA 1
ATOM 905 C C . ASP A 1 116 ? 0.238 -8.341 -14.416 1.00 95.56 116 ASP A C 1
ATOM 907 O O . ASP A 1 116 ? -0.832 -8.558 -14.984 1.00 95.56 116 ASP A O 1
ATOM 911 N N . ALA A 1 117 ? 0.711 -9.158 -13.470 1.00 96.75 117 ALA A N 1
ATOM 912 C CA . ALA A 1 117 ? -0.003 -10.338 -12.990 1.00 96.75 117 ALA A CA 1
ATOM 913 C C . ALA A 1 117 ? -1.098 -10.014 -11.958 1.00 96.75 117 ALA A C 1
ATOM 915 O O . ALA A 1 117 ? -1.927 -10.879 -11.653 1.00 96.75 117 ALA A O 1
ATOM 916 N N . TRP A 1 118 ? -1.100 -8.802 -11.399 1.00 96.75 118 TRP A N 1
ATOM 917 C CA . TRP A 1 118 ? -2.014 -8.422 -10.330 1.00 96.75 118 TRP A CA 1
ATOM 918 C C . TRP A 1 118 ? -3.462 -8.322 -10.822 1.00 96.75 118 TRP A C 1
ATOM 920 O O . TRP A 1 118 ? -3.758 -7.807 -11.903 1.00 96.75 118 TRP A O 1
ATOM 930 N N . LYS A 1 119 ? -4.387 -8.802 -9.989 1.00 96.50 119 LYS A N 1
ATOM 931 C CA . LYS A 1 119 ? -5.833 -8.690 -10.191 1.00 96.50 119 LYS A CA 1
ATOM 932 C C . LYS A 1 119 ? -6.482 -8.295 -8.865 1.00 96.50 119 LYS A C 1
ATOM 934 O O . LYS A 1 119 ? -6.080 -8.852 -7.842 1.00 96.50 119 LYS A O 1
ATOM 939 N N . PRO A 1 120 ? -7.485 -7.397 -8.873 1.00 96.25 120 PRO A N 1
ATOM 940 C CA . PRO A 1 120 ? -8.167 -7.005 -7.649 1.00 96.25 120 PRO A CA 1
ATOM 941 C C . PRO A 1 120 ? -8.863 -8.205 -7.004 1.00 96.25 120 PRO A C 1
ATOM 943 O O . PRO A 1 120 ? -9.402 -9.070 -7.700 1.00 96.25 120 PRO A O 1
ATOM 946 N N . LYS A 1 121 ? -8.890 -8.225 -5.671 1.00 97.00 121 LYS A N 1
ATOM 947 C CA . LYS A 1 121 ? -9.540 -9.244 -4.834 1.00 97.00 121 LYS A CA 1
ATOM 948 C C . LYS A 1 121 ? -10.632 -8.605 -3.966 1.00 97.00 121 LYS A C 1
ATOM 950 O O . LYS A 1 121 ? -10.397 -8.402 -2.778 1.00 97.00 121 LYS A O 1
ATOM 955 N N . PRO A 1 122 ? -11.803 -8.248 -4.526 1.00 96.25 122 PRO A N 1
ATOM 956 C CA . PRO A 1 122 ? -12.851 -7.547 -3.784 1.00 96.25 122 PRO A CA 1
ATOM 957 C C . PRO A 1 122 ? -13.286 -8.305 -2.526 1.00 96.25 122 PRO A C 1
ATOM 959 O O . PRO A 1 122 ? -13.434 -9.525 -2.555 1.00 96.25 122 PRO A O 1
ATOM 962 N N . GLY A 1 123 ? -13.526 -7.578 -1.436 1.00 95.31 123 GLY A N 1
ATOM 963 C CA . GLY A 1 123 ? -13.985 -8.141 -0.167 1.00 95.31 123 GLY A CA 1
ATOM 964 C C . GLY A 1 123 ? -12.900 -8.810 0.682 1.00 95.31 123 GLY A C 1
ATOM 965 O O . GLY A 1 123 ? -13.246 -9.403 1.702 1.00 95.31 123 GLY A O 1
ATOM 966 N N . LEU A 1 124 ? -11.620 -8.714 0.297 1.00 96.62 124 LEU A N 1
ATOM 967 C CA . LEU A 1 124 ? -10.503 -9.280 1.057 1.00 96.62 124 LEU A CA 1
ATOM 968 C C . LEU A 1 124 ? -10.445 -8.705 2.476 1.00 96.62 124 LEU A C 1
ATOM 970 O O . LEU A 1 124 ? -10.468 -7.486 2.659 1.00 96.62 124 LEU A O 1
ATOM 974 N N . LYS A 1 125 ? -10.327 -9.572 3.480 1.00 95.38 125 LYS A N 1
ATOM 975 C CA . LYS A 1 125 ? -10.305 -9.193 4.898 1.00 95.38 125 LYS A CA 1
ATOM 976 C C . LYS A 1 125 ? -8.888 -9.201 5.475 1.00 95.38 125 LYS A C 1
ATOM 978 O O . LYS A 1 125 ? -8.038 -9.953 5.009 1.00 95.38 125 LYS A O 1
ATOM 983 N N . PRO A 1 126 ? -8.616 -8.433 6.547 1.00 89.12 126 PRO A N 1
ATOM 984 C CA . PRO A 1 126 ? -7.299 -8.384 7.192 1.00 89.12 126 PRO A CA 1
ATOM 985 C C . PRO A 1 126 ? -6.799 -9.716 7.767 1.00 89.12 126 PRO A C 1
ATOM 987 O O . PRO A 1 126 ? -5.600 -9.852 8.018 1.00 89.12 126 PRO A O 1
ATOM 990 N N . GLU A 1 127 ? -7.693 -10.662 8.067 1.00 86.69 127 GLU A N 1
ATOM 991 C CA . GLU A 1 127 ? -7.315 -11.987 8.580 1.00 86.69 127 GLU A CA 1
ATOM 992 C C . GLU A 1 127 ? -6.948 -12.967 7.457 1.00 86.69 127 GLU A C 1
ATOM 994 O O . GLU A 1 127 ? -6.253 -13.958 7.692 1.00 86.69 127 GLU A O 1
ATOM 999 N N . GLU A 1 128 ? -7.398 -12.684 6.236 1.00 82.19 128 GLU A N 1
ATOM 1000 C CA . GLU A 1 128 ? -7.135 -13.492 5.056 1.00 82.19 128 GLU A CA 1
ATOM 1001 C C . GLU A 1 128 ? -5.746 -13.135 4.521 1.00 82.19 128 GLU A C 1
ATOM 1003 O O . GLU A 1 128 ? -5.383 -11.964 4.383 1.00 82.19 128 GLU A O 1
ATOM 1008 N N . LYS A 1 129 ? -4.924 -14.154 4.251 1.00 63.94 129 LYS A N 1
ATOM 1009 C CA . LYS A 1 129 ? -3.631 -13.911 3.611 1.00 63.94 129 LYS A CA 1
ATOM 1010 C C . LYS A 1 129 ? -3.889 -13.456 2.168 1.00 63.94 129 LYS A C 1
ATOM 1012 O O . LYS A 1 129 ? -4.604 -14.173 1.464 1.00 63.94 129 LYS A O 1
ATOM 1017 N N . PRO A 1 130 ? -3.338 -12.307 1.742 1.00 57.75 130 PRO A N 1
ATOM 1018 C CA . PRO A 1 130 ? -3.387 -11.893 0.347 1.00 57.75 130 PRO A CA 1
ATOM 1019 C C . PRO A 1 130 ? -2.650 -12.880 -0.561 1.00 57.75 130 PRO A C 1
ATOM 1021 O O . PRO A 1 130 ? -1.674 -13.518 -0.104 1.00 57.75 130 PRO A O 1
#

Foldseek 3Di:
DPDPPVVLVVLLVVQQQQDLVSLQVNLCVCCVVVVDNVSSLLSLVSSLLQQDLSSLQVNLVCLCVDDPPGHRDLLSNLLSLVSSCVVPPVVSVVRNVVSVVVDDPVSNVNSVVNNVPRDHDGRGGSVDDD

Sequence (130 aa):
LKDPERAIQLFKASGSQGNADAQFYVGSYYLLPLRDVLEGAKWLRVSAEQGSTDAQWLLGKAYLEGAKDLPRDPVQAYMWLRLAAKDNLEFYVNAYRAAEKQMNAAQIAKGTALADAWKPKPGLKPEEKP

Radius of gyration: 14.49 Å; chains: 1; bounding box: 35×30×34 Å

Secondary structure (DSSP, 8-state):
---HHHHHHHHHHHHTTT-HHHHHHHHHHHHTTTS-HHHHHHHHHHHHHTT-HHHHHHHHHHHHH-BTTB---HHHHHHHHHHHTTT--HHHHHHHHHHHTT--HHHHHHHHHHHHH----TT--TTS--